Protein AF-A0A7W0TY64-F1 (afdb_monomer_lite)

Secondary structure (DSSP, 8-state):
-EEE-TTSSSEEETTS-B----EEE-TTHHHH--HHHHHHHHHHHHHTT--EEE--SS-TTTTTTS--TTS--SBSTT-TTSB---

Foldseek 3Di:
DWDQAPVRDAIADPVRHGDDQAEDEPACLQAEDDPVRSVVVVVVCVVVVHPYYDYDPAHPPCLQPRGGPVRDRQADRNDPVGGDPD

Sequence (86 aa):
MLRVSDNGRFLVRDDGSPSFFLADTGWTLLHRLNRAETVRYLDDRAAKGFSAIQVMGISEFDGLSVPNALGDLPFHGTDPARPNEA

pLDDT: mean 95.7, std 3.16, range [78.19, 98.69]

Structure (mmCIF, N/CA/C/O backbone):
data_AF-A0A7W0TY64-F1
#
_entry.id   AF-A0A7W0TY64-F1
#
loop_
_atom_site.group_PDB
_atom_site.id
_atom_site.type_symbol
_atom_site.label_atom_id
_atom_site.label_alt_id
_atom_site.label_comp_id
_atom_site.label_asym_id
_atom_site.label_entity_id
_atom_site.label_seq_id
_atom_site.pdbx_PDB_ins_code
_atom_site.Cartn_x
_atom_site.Cartn_y
_atom_site.Cartn_z
_atom_site.occupancy
_atom_site.B_iso_or_equiv
_atom_site.auth_seq_id
_atom_site.auth_comp_id
_atom_site.auth_asym_id
_atom_site.auth_atom_id
_atom_site.pdbx_PDB_model_num
ATOM 1 N N . MET A 1 1 ? -17.632 2.747 2.602 1.00 85.12 1 MET A N 1
ATOM 2 C CA . MET A 1 1 ? -16.529 3.711 2.449 1.00 85.12 1 MET A CA 1
ATOM 3 C C . MET A 1 1 ? -15.858 3.909 3.810 1.00 85.12 1 M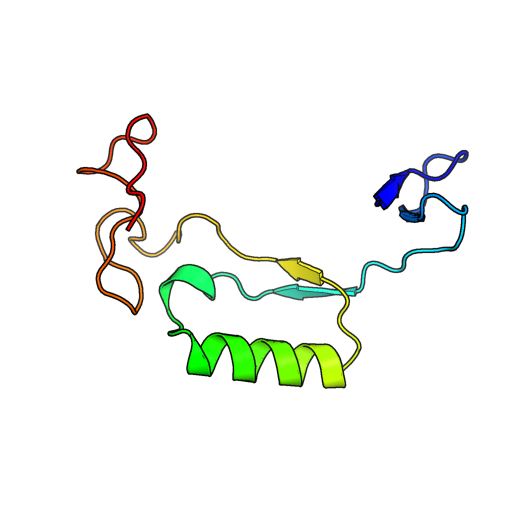ET A C 1
ATOM 5 O O . MET A 1 1 ? -16.373 3.413 4.809 1.00 85.12 1 MET A O 1
ATOM 9 N N . LEU A 1 2 ? -14.674 4.529 3.856 1.00 95.50 2 LEU A N 1
ATOM 10 C CA . LEU A 1 2 ? -14.041 4.972 5.107 1.00 95.50 2 LEU A CA 1
ATOM 11 C C . LEU A 1 2 ? -14.360 6.452 5.320 1.00 95.50 2 LEU A C 1
ATOM 13 O O . LEU A 1 2 ? -14.289 7.229 4.369 1.00 95.50 2 LEU A O 1
ATOM 17 N N . ARG A 1 3 ? -14.674 6.843 6.557 1.00 97.00 3 ARG A N 1
ATOM 18 C CA . ARG A 1 3 ? -14.898 8.241 6.947 1.00 97.00 3 ARG A CA 1
ATOM 19 C C . ARG A 1 3 ? -14.227 8.561 8.279 1.00 97.00 3 ARG A C 1
ATOM 21 O O . ARG A 1 3 ? -13.932 7.665 9.072 1.00 97.00 3 ARG A O 1
ATOM 28 N N . VAL A 1 4 ? -14.035 9.851 8.536 1.00 97.56 4 VAL A N 1
ATOM 29 C CA . VAL A 1 4 ? -13.660 10.351 9.864 1.00 97.56 4 VAL A CA 1
ATOM 30 C C . VAL A 1 4 ? -14.884 10.256 10.785 1.00 97.56 4 VAL A C 1
ATOM 32 O O . VAL A 1 4 ? -16.009 10.536 10.363 1.00 97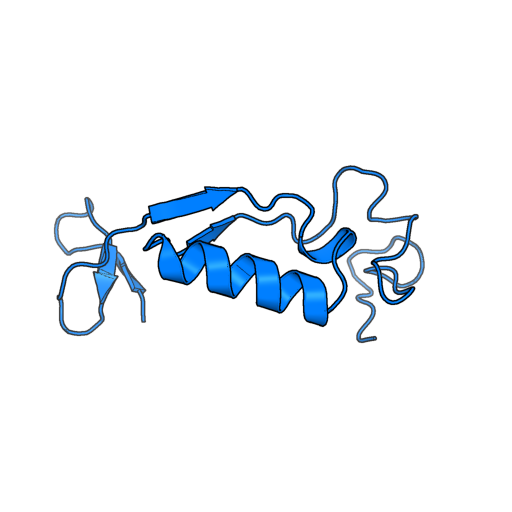.56 4 VAL A O 1
ATOM 35 N N . SER A 1 5 ? -14.684 9.811 12.024 1.00 97.50 5 SER A N 1
ATOM 36 C CA . SER A 1 5 ? -15.729 9.759 13.050 1.00 97.50 5 SER A CA 1
ATOM 37 C C . SER A 1 5 ? -16.242 11.155 13.406 1.00 97.50 5 SER A C 1
ATOM 39 O O . SER A 1 5 ? -15.529 12.144 13.262 1.00 97.50 5 SER A O 1
ATOM 41 N N . ASP A 1 6 ? -17.450 11.241 13.959 1.00 96.50 6 ASP A N 1
ATOM 42 C CA . ASP A 1 6 ? -18.108 12.525 14.260 1.00 96.50 6 ASP A CA 1
ATOM 43 C C . ASP A 1 6 ? -17.320 13.377 15.271 1.00 96.50 6 ASP A C 1
ATOM 45 O O . ASP A 1 6 ? -17.366 14.602 15.247 1.00 96.50 6 ASP A O 1
ATOM 49 N N . ASN A 1 7 ? -16.541 12.729 16.143 1.00 96.75 7 ASN A N 1
ATOM 50 C CA . ASN A 1 7 ? -15.647 13.401 17.087 1.00 96.75 7 ASN A CA 1
ATOM 51 C C . ASN A 1 7 ? -14.268 13.771 16.501 1.00 96.75 7 ASN A C 1
ATOM 53 O O . ASN A 1 7 ? -13.429 14.293 17.234 1.00 96.75 7 ASN A O 1
ATOM 57 N N . GLY A 1 8 ? -14.005 13.471 15.225 1.00 97.44 8 GLY A N 1
ATOM 58 C CA . GLY A 1 8 ? -12.777 13.835 14.516 1.00 97.44 8 GLY A CA 1
ATOM 59 C C . GLY A 1 8 ? -11.526 13.032 14.887 1.00 97.44 8 GLY A C 1
ATOM 60 O O . GLY A 1 8 ? -10.424 13.479 14.583 1.00 97.44 8 GLY A O 1
ATOM 61 N N . ARG A 1 9 ? -11.651 11.895 15.589 1.00 97.06 9 ARG A N 1
ATOM 62 C CA . ARG A 1 9 ? -10.498 11.184 16.189 1.00 97.06 9 ARG A CA 1
ATOM 63 C C . ARG A 1 9 ? -10.220 9.788 15.639 1.00 97.06 9 ARG A C 1
ATOM 65 O O . ARG A 1 9 ? -9.128 9.276 15.862 1.00 97.06 9 ARG A O 1
ATOM 72 N N . PHE A 1 10 ? -11.175 9.167 14.955 1.00 97.81 10 PHE A N 1
ATOM 73 C CA . PHE A 1 10 ? -11.083 7.775 14.516 1.00 97.81 10 PHE A CA 1
ATOM 74 C C . PHE A 1 10 ? -11.539 7.612 13.068 1.00 97.81 10 PHE A C 1
ATOM 76 O O . PHE A 1 10 ? -12.214 8.479 12.511 1.00 97.81 10 PHE A O 1
ATOM 83 N N . LEU A 1 11 ? -11.197 6.468 12.475 1.00 97.94 11 LEU A N 1
ATOM 84 C CA . LEU A 1 11 ? -11.787 6.018 11.221 1.00 97.94 11 LEU A CA 1
ATOM 85 C C . LEU A 1 11 ? -12.955 5.079 11.513 1.00 97.94 11 LEU A C 1
ATOM 87 O O . LEU A 1 11 ? -12.868 4.192 12.366 1.00 97.94 11 LEU A O 1
ATOM 91 N N . VAL A 1 12 ? -14.045 5.269 10.780 1.00 98.06 12 VAL A N 1
ATOM 92 C CA . VAL A 1 12 ? -15.244 4.431 10.856 1.00 98.06 12 VAL A CA 1
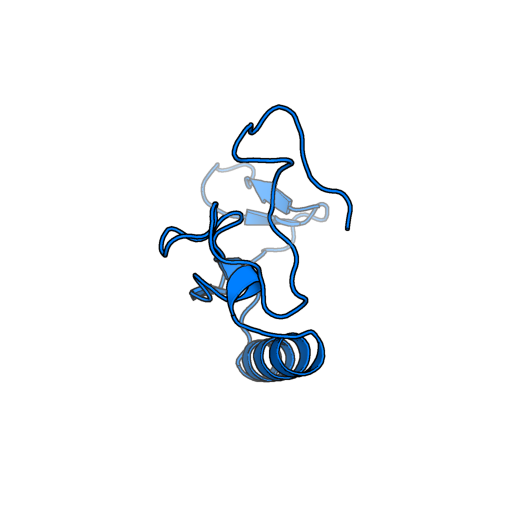ATOM 93 C C . VAL A 1 12 ? -15.734 4.088 9.451 1.00 98.06 12 VAL A C 1
ATOM 95 O O . VAL A 1 12 ? -15.359 4.735 8.467 1.00 98.06 12 VAL A O 1
ATOM 98 N N . ARG A 1 13 ? -16.554 3.044 9.351 1.00 96.75 13 ARG A N 1
ATOM 99 C CA . ARG A 1 13 ? -17.271 2.678 8.124 1.00 96.75 13 ARG A CA 1
ATOM 100 C C . ARG A 1 13 ? -18.552 3.508 7.985 1.00 96.75 13 ARG A C 1
ATOM 102 O O . ARG A 1 13 ? -18.928 4.263 8.887 1.00 96.75 13 ARG A O 1
ATOM 109 N N . ASP A 1 14 ? -19.232 3.369 6.850 1.00 95.56 14 ASP A N 1
ATOM 110 C CA . ASP A 1 14 ? -20.481 4.098 6.572 1.00 95.56 14 ASP A CA 1
ATOM 111 C C . ASP A 1 14 ? -21.568 3.802 7.614 1.00 95.56 14 ASP A C 1
ATOM 113 O O . ASP A 1 14 ? -22.289 4.707 8.022 1.00 95.56 14 ASP A O 1
ATOM 117 N N . ASP A 1 15 ? -21.623 2.565 8.114 1.00 95.31 15 ASP A N 1
ATOM 118 C CA . ASP A 1 15 ? -22.541 2.128 9.174 1.00 95.31 15 ASP A CA 1
ATOM 119 C C . ASP A 1 15 ? -22.140 2.604 10.587 1.00 95.31 15 ASP A C 1
ATOM 121 O O . ASP A 1 15 ? -22.806 2.285 11.569 1.00 95.31 15 ASP A O 1
ATOM 125 N N . GLY A 1 16 ? -21.049 3.367 10.707 1.00 95.38 16 GLY A N 1
ATOM 126 C CA . GLY A 1 16 ? -20.520 3.875 11.972 1.00 95.38 16 GLY A CA 1
ATOM 127 C C . GLY A 1 16 ? -19.672 2.878 12.764 1.00 95.38 16 GLY A C 1
ATOM 128 O O . GLY A 1 16 ? -19.114 3.261 13.793 1.00 95.38 16 GLY A O 1
ATOM 129 N N . SER A 1 17 ? -19.512 1.636 12.298 1.00 96.75 17 SER A N 1
ATOM 130 C CA . SER A 1 17 ? -18.630 0.670 12.955 1.00 96.75 17 SER A CA 1
ATOM 131 C C . SER A 1 17 ? -17.156 1.113 12.894 1.00 96.75 17 SER A C 1
ATOM 133 O O . SER A 1 17 ? -16.724 1.712 11.898 1.00 96.75 17 SER A O 1
ATOM 135 N N . PRO A 1 18 ? -16.347 0.839 13.937 1.00 96.75 18 PRO A N 1
ATOM 136 C CA . PRO A 1 18 ? -14.935 1.206 13.944 1.00 96.75 18 PRO A CA 1
ATOM 137 C C . PRO A 1 18 ? -14.145 0.539 12.815 1.00 96.75 18 PRO A C 1
ATOM 139 O O . PRO A 1 18 ? -14.309 -0.649 12.534 1.00 96.75 18 PRO A O 1
ATOM 142 N N . SER A 1 19 ? -13.220 1.288 12.214 1.00 96.62 19 SER A N 1
ATOM 143 C CA . SER A 1 19 ? -12.209 0.741 11.312 1.00 96.62 19 SER A CA 1
ATOM 144 C C . SER A 1 19 ? -10.824 0.998 11.887 1.00 96.62 19 SER A C 1
ATOM 146 O O . SER A 1 19 ? -10.281 2.095 11.770 1.00 96.62 19 SER A O 1
ATOM 148 N N . PHE A 1 20 ? -10.239 -0.021 12.508 1.00 95.56 20 PHE A N 1
ATOM 149 C CA . PHE A 1 20 ? -8.870 0.064 12.998 1.00 95.56 20 PHE A CA 1
ATOM 150 C C . PHE A 1 20 ? -7.889 0.012 11.822 1.00 95.56 20 PHE A C 1
ATOM 152 O O . PHE A 1 20 ? -7.966 -0.891 10.994 1.00 95.56 20 PHE A O 1
ATOM 159 N N . PHE A 1 21 ? -6.995 0.996 11.732 1.00 95.56 21 PHE A N 1
ATOM 160 C CA . PHE A 1 21 ? -6.002 1.092 10.664 1.00 95.56 21 PHE A CA 1
ATOM 161 C C . PHE A 1 21 ? -4.692 0.447 11.120 1.00 95.56 21 PHE A C 1
ATOM 163 O O . PHE A 1 21 ? -3.843 1.110 11.713 1.00 95.56 21 PHE A O 1
ATOM 170 N N . LEU A 1 22 ? -4.540 -0.852 10.862 1.00 97.62 22 LEU A N 1
ATOM 171 C CA . LEU A 1 22 ? -3.286 -1.568 11.085 1.00 97.62 22 LEU A CA 1
ATOM 172 C C . LEU A 1 22 ? -2.553 -1.719 9.752 1.00 97.62 22 LEU A C 1
ATOM 174 O O . LEU A 1 22 ? -2.964 -2.518 8.909 1.00 97.62 22 LEU A O 1
ATOM 178 N N . ALA A 1 23 ? -1.489 -0.940 9.558 1.00 98.06 23 ALA A N 1
ATOM 179 C CA . ALA A 1 23 ? -0.744 -0.903 8.303 1.00 98.06 23 ALA A CA 1
ATOM 180 C C . ALA A 1 23 ? 0.614 -1.607 8.380 1.00 98.06 23 ALA A C 1
ATOM 182 O O . ALA A 1 23 ? 1.313 -1.476 9.383 1.00 98.06 23 ALA A O 1
ATOM 183 N N . ASP A 1 24 ? 0.983 -2.300 7.299 1.00 98.44 24 ASP A N 1
ATOM 184 C CA . ASP A 1 24 ? 2.375 -2.669 7.011 1.00 98.44 24 ASP A CA 1
ATOM 185 C C . ASP A 1 24 ? 2.976 -1.723 5.960 1.00 98.44 24 ASP A C 1
ATOM 187 O O . ASP A 1 24 ? 2.253 -1.078 5.191 1.00 98.44 24 ASP A O 1
ATOM 191 N N . THR A 1 25 ? 4.304 -1.676 5.901 1.00 97.50 25 THR A N 1
ATOM 192 C CA . THR A 1 25 ? 5.061 -0.796 5.009 1.00 97.50 25 THR A CA 1
ATOM 193 C C . THR A 1 25 ? 5.716 -1.596 3.882 1.00 97.50 25 THR A C 1
ATOM 195 O O . THR A 1 25 ? 6.844 -2.071 3.996 1.00 97.50 25 THR A O 1
ATOM 198 N N . GLY A 1 26 ? 5.016 -1.715 2.755 1.00 96.50 26 GLY A N 1
ATOM 199 C CA . GLY A 1 26 ? 5.477 -2.377 1.533 1.00 96.50 26 GLY A CA 1
ATOM 200 C C . GLY A 1 26 ? 6.007 -1.385 0.498 1.00 96.50 26 GLY A C 1
ATOM 201 O O . GLY A 1 26 ? 5.548 -1.397 -0.641 1.00 96.50 26 GLY A O 1
ATOM 202 N N . TRP A 1 27 ? 6.945 -0.508 0.879 1.00 96.56 27 TRP A N 1
ATOM 203 C CA . TRP A 1 27 ? 7.365 0.663 0.091 1.00 96.56 27 TRP A CA 1
ATOM 204 C C . TRP A 1 27 ? 7.525 0.411 -1.415 1.00 96.56 27 TRP A C 1
ATOM 206 O O . TRP A 1 27 ? 6.956 1.136 -2.226 1.00 96.56 27 TRP A O 1
ATOM 216 N N . THR A 1 28 ? 8.267 -0.622 -1.805 1.00 95.31 28 THR A N 1
ATOM 217 C CA . THR A 1 28 ? 8.600 -0.914 -3.209 1.00 95.31 28 THR A CA 1
ATOM 218 C C . THR A 1 28 ? 7.757 -2.035 -3.822 1.00 95.31 28 THR A C 1
ATOM 220 O O . THR A 1 28 ? 8.100 -2.530 -4.894 1.00 95.31 28 THR A O 1
ATOM 223 N N . LEU A 1 29 ? 6.651 -2.433 -3.180 1.00 96.75 29 LEU A N 1
ATOM 224 C CA . LEU A 1 29 ? 5.816 -3.568 -3.591 1.00 96.75 29 LEU A CA 1
ATOM 225 C C . LEU A 1 29 ? 5.404 -3.492 -5.065 1.00 96.75 29 LEU A C 1
ATOM 227 O O . LEU A 1 29 ? 5.554 -4.477 -5.779 1.00 96.75 29 LEU A O 1
ATOM 231 N N . LEU A 1 30 ? 4.942 -2.323 -5.523 1.00 94.44 30 LEU A N 1
ATOM 232 C CA . LEU A 1 30 ? 4.488 -2.115 -6.905 1.00 94.44 30 LEU A CA 1
ATOM 233 C C . LEU A 1 30 ? 5.632 -2.106 -7.932 1.00 94.44 30 LEU A C 1
ATOM 235 O O . LEU A 1 30 ? 5.402 -2.327 -9.115 1.00 94.44 30 LEU A O 1
ATOM 239 N N . HIS A 1 31 ? 6.865 -1.845 -7.492 1.00 96.00 31 HIS A N 1
ATOM 240 C CA . HIS A 1 31 ? 8.035 -1.761 -8.369 1.00 96.00 31 HIS A CA 1
ATOM 241 C C . HIS A 1 31 ? 8.780 -3.091 -8.469 1.00 96.00 31 HIS A C 1
ATOM 243 O O . HIS A 1 31 ? 9.267 -3.449 -9.535 1.00 96.00 31 HIS A O 1
ATOM 249 N N . ARG A 1 32 ? 8.878 -3.833 -7.362 1.00 95.94 32 ARG A N 1
ATOM 250 C CA . ARG A 1 32 ? 9.790 -4.980 -7.241 1.00 95.94 32 ARG A CA 1
ATOM 251 C C . ARG A 1 32 ? 9.121 -6.335 -7.374 1.00 95.94 32 ARG A C 1
ATOM 253 O O . ARG A 1 32 ? 9.809 -7.280 -7.740 1.00 95.94 32 ARG A O 1
ATOM 260 N N . LEU A 1 33 ? 7.838 -6.446 -7.039 1.00 97.38 33 LEU A N 1
ATOM 261 C CA . LEU A 1 33 ? 7.152 -7.733 -7.026 1.00 97.38 33 LEU A CA 1
ATOM 262 C C . LEU A 1 33 ? 6.348 -7.933 -8.306 1.00 97.38 33 LEU A C 1
ATOM 264 O O . LEU A 1 33 ? 5.657 -7.028 -8.769 1.00 97.38 33 LEU A O 1
ATOM 268 N 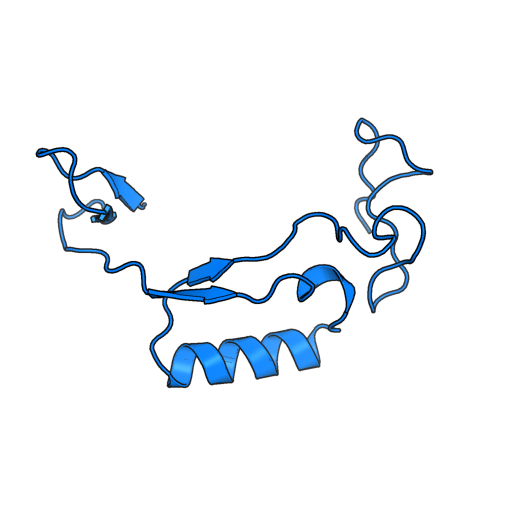N . ASN A 1 34 ? 6.396 -9.148 -8.847 1.00 96.56 34 ASN A N 1
ATOM 269 C CA . ASN A 1 34 ? 5.420 -9.579 -9.843 1.00 96.56 34 ASN A CA 1
ATOM 270 C C . ASN A 1 34 ? 4.092 -9.976 -9.171 1.00 96.56 34 ASN A C 1
ATOM 272 O O . ASN A 1 34 ? 3.997 -10.121 -7.951 1.00 96.56 34 ASN A O 1
ATOM 276 N N . ARG A 1 35 ? 3.056 -10.241 -9.977 1.00 95.75 35 ARG A N 1
ATOM 277 C CA . ARG A 1 35 ? 1.707 -10.557 -9.478 1.00 95.75 35 ARG A CA 1
ATOM 278 C C . ARG A 1 35 ? 1.669 -11.707 -8.463 1.00 95.75 35 ARG A C 1
ATOM 280 O O . ARG A 1 35 ? 0.942 -11.617 -7.477 1.00 95.75 35 ARG A O 1
ATOM 287 N N . ALA A 1 36 ? 2.403 -12.795 -8.699 1.00 98.00 36 ALA A N 1
ATOM 288 C CA . ALA A 1 36 ? 2.379 -13.959 -7.811 1.00 98.00 36 ALA A CA 1
ATOM 289 C C . ALA A 1 36 ? 3.050 -13.659 -6.461 1.00 98.00 36 ALA A C 1
ATOM 291 O O . ALA A 1 36 ? 2.596 -14.123 -5.416 1.00 98.00 36 ALA A O 1
ATOM 292 N N . GLU A 1 37 ? 4.113 -12.860 -6.476 1.00 98.31 37 GLU A N 1
ATOM 293 C CA . GLU A 1 37 ? 4.799 -12.397 -5.271 1.00 98.31 37 GLU A CA 1
ATOM 294 C C . GLU A 1 37 ? 3.962 -11.385 -4.491 1.00 98.31 37 GLU A C 1
ATOM 296 O O . GLU A 1 37 ? 3.882 -11.491 -3.269 1.00 98.31 37 GLU A O 1
ATOM 301 N N . THR A 1 38 ? 3.282 -10.464 -5.181 1.00 97.75 38 THR A N 1
ATOM 302 C CA . THR A 1 38 ? 2.338 -9.529 -4.561 1.00 97.75 38 THR A CA 1
ATOM 303 C C . THR A 1 38 ? 1.224 -10.273 -3.838 1.00 97.75 38 THR A C 1
ATOM 305 O O . THR A 1 38 ? 0.969 -9.982 -2.674 1.00 97.75 38 THR A O 1
ATOM 308 N N . VAL A 1 39 ? 0.593 -11.262 -4.484 1.00 98.38 39 VAL A N 1
ATOM 309 C CA . VAL A 1 39 ? -0.456 -12.078 -3.846 1.00 98.38 39 VAL A CA 1
ATOM 310 C C . VAL A 1 39 ? 0.094 -12.781 -2.609 1.00 98.38 39 VAL A C 1
ATOM 312 O O . VAL A 1 39 ? -0.480 -12.650 -1.534 1.00 98.38 39 VAL A O 1
ATOM 315 N N . ARG A 1 40 ? 1.260 -13.429 -2.717 1.00 98.56 40 ARG A N 1
ATOM 316 C CA . ARG A 1 40 ? 1.897 -14.103 -1.577 1.00 98.56 40 ARG A CA 1
ATOM 317 C C . ARG A 1 40 ? 2.174 -13.154 -0.410 1.00 98.56 40 ARG A C 1
ATOM 319 O O . ARG A 1 40 ? 1.961 -13.529 0.740 1.00 98.56 40 ARG A O 1
ATOM 326 N N . TYR A 1 41 ? 2.668 -11.947 -0.690 1.00 98.50 41 TYR A N 1
ATOM 327 C CA . TYR A 1 41 ? 2.884 -10.929 0.335 1.00 98.50 41 TYR A CA 1
ATOM 328 C C . TYR A 1 41 ? 1.556 -10.539 0.996 1.00 98.50 41 TYR A C 1
ATOM 330 O O . TYR A 1 41 ? 1.456 -10.593 2.219 1.00 98.50 41 TYR A O 1
ATOM 338 N N . LEU A 1 42 ? 0.532 -10.202 0.206 1.00 98.50 42 LEU A N 1
ATOM 339 C CA . LEU A 1 42 ? -0.767 -9.760 0.718 1.00 98.50 42 LEU A CA 1
ATOM 340 C C . LEU A 1 42 ? -1.484 -10.849 1.529 1.00 98.50 42 LEU A C 1
ATOM 342 O O . LEU A 1 42 ? -2.052 -10.527 2.570 1.00 98.50 42 LEU A O 1
ATOM 346 N N . ASP A 1 43 ? -1.402 -12.116 1.119 1.00 98.69 43 ASP A N 1
ATOM 347 C CA . ASP A 1 43 ? -1.965 -13.250 1.863 1.00 98.69 43 ASP A CA 1
ATOM 348 C C . ASP A 1 43 ? -1.316 -13.390 3.246 1.00 98.69 43 ASP A C 1
ATOM 350 O O . ASP A 1 43 ? -2.000 -13.551 4.257 1.00 98.69 43 ASP A O 1
ATOM 354 N N . ASP A 1 44 ? 0.011 -13.265 3.319 1.00 98.69 44 ASP A N 1
ATOM 355 C CA . ASP A 1 44 ? 0.731 -13.295 4.590 1.00 98.69 44 ASP A CA 1
ATOM 356 C C . ASP A 1 44 ? 0.372 -12.088 5.482 1.00 98.69 44 ASP A C 1
ATOM 358 O O . ASP A 1 44 ? 0.205 -12.241 6.695 1.00 98.69 44 ASP A O 1
ATOM 362 N N . ARG A 1 45 ? 0.201 -10.891 4.903 1.00 98.62 45 ARG A N 1
ATOM 363 C CA . ARG A 1 45 ? -0.243 -9.705 5.655 1.00 98.62 45 ARG A CA 1
ATOM 364 C C . ARG A 1 45 ? -1.667 -9.857 6.180 1.00 98.62 45 ARG A C 1
ATOM 366 O O . ARG A 1 45 ? -1.921 -9.534 7.342 1.00 98.62 45 ARG A O 1
ATOM 373 N N . ALA A 1 46 ? -2.566 -10.399 5.365 1.00 98.38 46 ALA A N 1
ATOM 374 C CA . ALA A 1 46 ? -3.937 -10.690 5.760 1.00 98.38 46 ALA A CA 1
ATOM 375 C C . ALA A 1 46 ? -3.983 -11.725 6.895 1.00 98.38 46 ALA A C 1
ATOM 377 O O . ALA A 1 46 ? -4.681 -11.512 7.886 1.00 98.38 46 ALA A O 1
ATOM 378 N N . ALA A 1 47 ? -3.174 -12.790 6.819 1.00 98.62 47 ALA A N 1
ATOM 379 C CA . ALA A 1 47 ? -3.061 -13.797 7.877 1.00 98.62 47 ALA A CA 1
ATOM 380 C C . ALA A 1 47 ? -2.556 -13.221 9.217 1.00 98.62 47 ALA A C 1
ATOM 382 O O . ALA A 1 47 ? -2.861 -13.760 10.279 1.00 98.62 47 ALA A O 1
ATOM 383 N N . LYS A 1 48 ? -1.815 -12.107 9.178 1.00 98.38 48 LYS A N 1
ATOM 384 C CA . LYS A 1 48 ? -1.329 -11.365 10.356 1.00 98.38 48 LYS A CA 1
ATOM 385 C C . LYS A 1 48 ? -2.292 -10.278 10.845 1.00 98.38 48 LYS A C 1
ATOM 387 O O . LYS A 1 48 ? -2.007 -9.630 11.848 1.00 98.38 48 LYS A O 1
ATOM 392 N N . GLY A 1 49 ? -3.422 -10.078 10.166 1.00 97.94 49 GLY A N 1
ATOM 393 C CA . GLY A 1 49 ? -4.455 -9.117 10.556 1.00 97.94 49 GLY A CA 1
ATOM 394 C C . GLY A 1 49 ? -4.204 -7.674 10.113 1.00 97.94 49 GLY A C 1
ATOM 395 O O . GLY A 1 49 ? -4.918 -6.780 10.567 1.00 97.94 49 GLY A O 1
ATOM 396 N N . PHE A 1 50 ? -3.229 -7.421 9.234 1.00 98.50 50 PHE A N 1
ATOM 397 C CA . PHE A 1 50 ? -3.068 -6.094 8.635 1.00 98.50 50 PHE A CA 1
ATOM 398 C C . PHE A 1 50 ? -4.293 -5.741 7.785 1.00 98.50 50 PHE A C 1
ATOM 400 O O . PHE A 1 50 ? -4.808 -6.564 7.029 1.00 98.50 50 PHE A O 1
ATOM 407 N N . SER A 1 51 ? -4.749 -4.496 7.900 1.00 96.19 51 SER A N 1
ATOM 408 C CA . SER A 1 51 ? -5.936 -3.973 7.214 1.00 96.19 51 SER A CA 1
ATOM 409 C C . SER A 1 51 ? -5.601 -2.922 6.154 1.00 96.19 51 SER A C 1
ATOM 411 O O . SER A 1 51 ? -6.497 -2.438 5.464 1.00 96.19 51 SER A O 1
ATOM 413 N N . ALA A 1 52 ? -4.333 -2.521 6.058 1.00 97.38 52 ALA A N 1
ATOM 414 C CA . ALA A 1 52 ? -3.830 -1.555 5.094 1.00 97.38 52 ALA A CA 1
ATOM 415 C C . ALA A 1 52 ? -2.368 -1.862 4.746 1.00 97.38 52 ALA A C 1
ATOM 417 O O . ALA A 1 52 ? -1.636 -2.414 5.564 1.00 97.38 52 ALA A O 1
ATOM 418 N N . ILE A 1 53 ? -1.936 -1.473 3.547 1.00 98.19 53 ILE A N 1
ATOM 419 C CA . ILE A 1 53 ? -0.535 -1.542 3.121 1.00 98.19 53 ILE A CA 1
ATOM 420 C C . ILE A 1 53 ? -0.150 -0.172 2.579 1.00 98.19 53 ILE A C 1
ATOM 422 O O . ILE A 1 53 ? -0.823 0.362 1.697 1.00 98.19 53 ILE A O 1
ATOM 426 N N . GLN A 1 54 ? 0.926 0.398 3.108 1.00 98.06 54 GLN A N 1
ATOM 427 C CA . GLN A 1 54 ? 1.525 1.616 2.577 1.00 98.06 54 GLN A CA 1
ATOM 428 C C . GLN A 1 54 ? 2.536 1.241 1.494 1.00 98.06 54 GLN A C 1
ATOM 430 O O . GLN A 1 54 ? 3.422 0.418 1.724 1.00 98.06 54 GLN A O 1
ATOM 435 N N . VAL A 1 55 ? 2.396 1.840 0.314 1.00 97.00 55 VAL A N 1
ATOM 436 C CA . VAL A 1 55 ? 3.262 1.607 -0.849 1.00 97.00 55 VAL A CA 1
ATOM 437 C C . VAL A 1 55 ? 3.637 2.940 -1.487 1.00 97.00 55 VAL A C 1
ATOM 439 O O . VAL A 1 55 ? 2.898 3.919 -1.368 1.00 97.00 55 VAL A O 1
ATOM 442 N N . MET A 1 56 ? 4.759 2.978 -2.200 1.00 95.62 56 MET A N 1
ATOM 443 C CA . MET A 1 56 ? 5.051 4.073 -3.116 1.00 95.62 56 MET A CA 1
ATOM 444 C C . MET A 1 56 ? 4.327 3.828 -4.439 1.00 95.62 56 MET A C 1
ATOM 446 O O . MET A 1 56 ? 4.494 2.769 -5.043 1.00 95.62 56 MET A O 1
ATOM 450 N N . GLY A 1 57 ? 3.555 4.812 -4.908 1.00 92.25 57 GLY A N 1
ATOM 451 C CA . GLY A 1 57 ? 2.964 4.765 -6.252 1.00 92.25 57 GLY A CA 1
ATOM 452 C C . GLY A 1 57 ? 4.027 4.791 -7.355 1.00 92.25 57 GLY A C 1
ATOM 453 O O . GLY A 1 57 ? 3.888 4.117 -8.366 1.00 92.25 57 GLY A O 1
ATOM 454 N N . ILE A 1 58 ? 5.120 5.522 -7.122 1.00 93.31 58 ILE A N 1
ATOM 455 C CA . ILE A 1 58 ? 6.324 5.551 -7.960 1.00 93.31 58 ILE A CA 1
ATOM 456 C C . ILE A 1 58 ? 7.510 5.363 -7.025 1.00 93.31 58 ILE A C 1
ATOM 458 O O . ILE A 1 58 ? 7.607 6.063 -6.018 1.00 93.31 58 ILE A O 1
ATOM 462 N N . SER A 1 59 ? 8.397 4.416 -7.328 1.00 91.62 59 SER A N 1
ATOM 463 C CA . SER A 1 59 ? 9.517 4.117 -6.436 1.00 91.62 59 SER A CA 1
ATOM 464 C C . SER A 1 59 ? 10.535 5.257 -6.377 1.00 91.62 59 SER A C 1
ATOM 466 O O . SER A 1 59 ? 10.955 5.770 -7.412 1.00 91.62 59 SER A O 1
ATOM 468 N N . GLU A 1 60 ? 11.003 5.580 -5.170 1.00 89.62 60 GLU A N 1
ATOM 469 C CA . GLU A 1 60 ? 12.163 6.458 -4.961 1.00 89.62 60 GLU A CA 1
ATOM 470 C C . GLU A 1 60 ? 13.473 5.863 -5.517 1.00 89.62 60 GLU A C 1
ATOM 472 O O . GLU A 1 60 ? 14.415 6.597 -5.802 1.00 89.62 60 GLU A O 1
ATOM 477 N N . PHE A 1 61 ? 13.527 4.540 -5.712 1.00 88.44 61 PHE A N 1
ATOM 478 C CA . PHE A 1 61 ? 14.698 3.823 -6.218 1.00 88.44 61 PHE A CA 1
ATOM 479 C C . PHE A 1 61 ? 14.635 3.697 -7.739 1.00 88.44 61 PHE A C 1
ATOM 481 O O . PHE A 1 61 ? 14.320 2.628 -8.267 1.00 88.44 61 PHE A O 1
ATOM 488 N N . ASP A 1 62 ? 14.907 4.808 -8.423 1.00 90.94 62 ASP A N 1
ATOM 489 C CA . ASP A 1 62 ? 14.917 4.908 -9.887 1.00 90.94 62 ASP A CA 1
ATOM 490 C C . ASP A 1 62 ? 13.579 4.524 -10.546 1.00 90.94 62 ASP A C 1
ATOM 492 O O . ASP A 1 62 ? 13.543 4.116 -11.703 1.00 90.94 62 ASP A O 1
ATOM 496 N N . GLY A 1 63 ? 12.443 4.679 -9.856 1.00 91.56 63 GLY A N 1
ATOM 497 C CA . GLY A 1 63 ? 11.131 4.249 -10.361 1.00 91.56 63 GLY A CA 1
ATOM 498 C C . GLY A 1 63 ? 10.649 4.958 -11.633 1.00 91.56 63 GLY A C 1
ATOM 499 O O . GLY A 1 63 ? 9.664 4.530 -12.222 1.00 91.56 63 GLY A O 1
ATOM 500 N N . LEU A 1 64 ? 11.325 6.029 -12.063 1.00 95.06 64 LEU A N 1
ATOM 501 C CA . LEU A 1 64 ? 11.061 6.727 -13.327 1.00 95.06 64 LEU A CA 1
ATOM 502 C C . LEU A 1 64 ? 11.858 6.169 -14.516 1.00 95.06 64 LEU A C 1
ATOM 504 O O . LEU A 1 64 ? 11.511 6.458 -15.656 1.00 95.06 64 LEU A O 1
ATOM 508 N N . SER A 1 65 ? 12.934 5.422 -14.269 1.00 94.81 65 SER A N 1
ATOM 509 C CA . SER A 1 65 ? 13.877 4.964 -15.302 1.00 94.81 65 SER A CA 1
ATOM 510 C C . SER A 1 65 ? 14.128 3.457 -15.270 1.00 94.81 65 SER A C 1
ATOM 512 O O . SER A 1 65 ? 14.518 2.883 -16.287 1.00 94.81 65 SER A O 1
ATOM 514 N N . VAL A 1 66 ? 13.875 2.803 -14.136 1.00 95.25 66 VAL A N 1
ATOM 515 C CA . VAL A 1 66 ? 13.924 1.353 -13.965 1.00 95.25 66 VAL A CA 1
ATOM 516 C C . VAL A 1 66 ? 12.496 0.813 -13.991 1.00 95.25 66 VAL A C 1
ATOM 518 O O . VAL A 1 66 ? 11.700 1.187 -13.124 1.00 95.25 66 VAL A O 1
ATOM 521 N N . PRO A 1 67 ? 12.162 -0.080 -14.938 1.00 95.31 67 PRO A N 1
ATOM 522 C CA . PR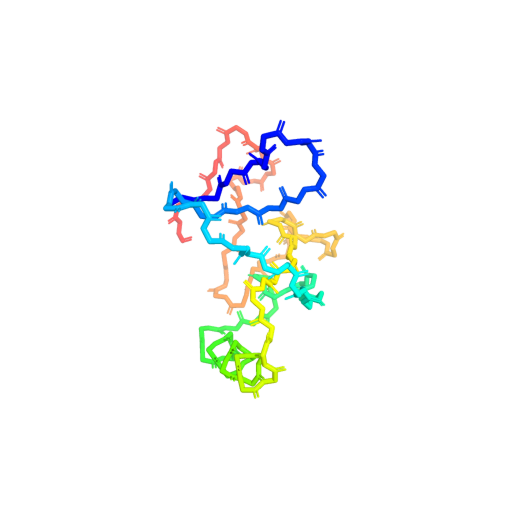O A 1 67 ? 10.825 -0.645 -15.025 1.00 95.31 67 PRO A CA 1
ATOM 523 C C . PRO A 1 67 ? 10.423 -1.462 -13.794 1.00 95.31 67 PRO A C 1
ATOM 525 O O . PRO A 1 67 ? 11.275 -1.946 -13.043 1.00 95.31 67 PRO A O 1
ATOM 528 N N . ASN A 1 68 ? 9.116 -1.636 -13.605 1.00 95.44 68 ASN A N 1
ATOM 529 C CA . ASN A 1 68 ? 8.576 -2.575 -12.626 1.00 95.44 68 ASN A CA 1
ATOM 530 C C . ASN A 1 68 ? 8.933 -4.036 -12.994 1.00 95.44 68 ASN A C 1
ATOM 532 O O . ASN A 1 68 ? 9.529 -4.320 -14.036 1.00 95.44 68 ASN A O 1
ATOM 536 N N . ALA A 1 69 ? 8.523 -4.994 -12.160 1.00 95.94 69 ALA A N 1
ATOM 537 C CA . ALA A 1 69 ? 8.771 -6.421 -12.393 1.00 95.94 69 ALA A CA 1
ATOM 538 C C . ALA A 1 69 ? 8.152 -6.993 -13.691 1.00 95.94 69 ALA A C 1
ATOM 540 O O . ALA A 1 69 ? 8.491 -8.113 -14.073 1.00 95.94 69 ALA A O 1
ATOM 541 N N . LEU A 1 70 ? 7.247 -6.261 -14.348 1.00 93.69 70 LEU A N 1
ATOM 542 C CA . LEU A 1 70 ? 6.627 -6.629 -15.625 1.00 93.69 70 LEU A CA 1
ATOM 543 C C . LEU A 1 70 ? 7.318 -5.980 -16.836 1.00 93.69 70 LEU A C 1
ATOM 545 O O . LEU A 1 70 ? 7.064 -6.390 -17.965 1.00 93.69 70 LEU A O 1
ATOM 549 N N . GLY A 1 71 ? 8.252 -5.052 -16.610 1.00 95.50 71 GLY A N 1
ATOM 550 C CA . GLY A 1 71 ? 8.964 -4.340 -17.670 1.00 95.50 71 GLY A CA 1
ATOM 551 C C . GLY A 1 71 ? 8.387 -2.965 -18.006 1.00 95.50 71 GLY A C 1
ATOM 552 O O . GLY A 1 71 ? 8.872 -2.337 -18.948 1.00 95.50 71 GLY A O 1
ATOM 553 N N . ASP A 1 72 ? 7.438 -2.455 -17.215 1.00 95.44 72 ASP A N 1
ATOM 554 C CA . ASP A 1 72 ? 6.751 -1.192 -17.492 1.00 95.44 72 ASP A CA 1
ATOM 555 C C . ASP A 1 72 ? 7.329 -0.014 -16.701 1.00 95.44 72 ASP A C 1
ATOM 557 O O . ASP A 1 72 ? 7.618 -0.110 -15.504 1.00 95.44 72 ASP A O 1
ATOM 561 N N . LEU A 1 73 ? 7.474 1.130 -17.373 1.00 96.19 73 LEU A N 1
ATOM 562 C CA . LEU A 1 73 ? 7.734 2.427 -16.741 1.00 96.19 73 LEU A CA 1
ATOM 563 C C . LEU A 1 73 ? 6.407 3.119 -16.403 1.00 96.19 73 LEU A C 1
ATOM 565 O O . LEU A 1 73 ? 5.440 2.936 -17.142 1.00 96.19 73 LEU A O 1
ATOM 569 N N . PRO A 1 74 ? 6.346 3.961 -15.353 1.00 95.56 74 PRO A N 1
ATOM 570 C CA . PRO A 1 74 ? 5.098 4.609 -14.935 1.00 95.56 74 PRO A CA 1
ATOM 571 C C . PRO A 1 74 ? 4.594 5.669 -15.927 1.00 95.56 74 PRO A C 1
ATOM 573 O O . PRO A 1 74 ? 3.408 5.995 -15.941 1.00 95.56 74 PRO A O 1
ATOM 576 N N . PHE A 1 75 ? 5.488 6.219 -16.753 1.00 96.62 75 PHE A N 1
ATOM 577 C CA . PHE A 1 75 ? 5.199 7.311 -17.677 1.00 96.62 75 PHE A CA 1
ATOM 578 C C . PHE A 1 75 ? 5.858 7.083 -19.032 1.00 96.62 75 PHE A C 1
ATOM 580 O O . PHE A 1 75 ? 6.882 6.408 -19.147 1.00 96.62 75 PHE A O 1
ATOM 587 N N . HIS A 1 76 ? 5.320 7.725 -20.067 1.00 95.69 76 HIS A N 1
ATOM 588 C CA . HIS A 1 76 ? 6.021 7.844 -21.339 1.00 95.69 76 HIS A CA 1
ATOM 589 C C . HIS A 1 76 ? 7.203 8.815 -21.198 1.00 95.69 76 HIS A C 1
ATOM 591 O O . HIS A 1 76 ? 7.026 10.033 -21.119 1.00 95.69 76 HIS A O 1
ATOM 597 N N . GLY A 1 77 ? 8.420 8.266 -21.173 1.00 90.88 77 GLY A N 1
ATOM 598 C CA . GLY A 1 77 ? 9.620 9.015 -20.803 1.00 90.88 77 GLY A CA 1
ATOM 599 C C . GLY A 1 77 ? 9.665 9.199 -19.288 1.00 90.88 77 GLY A C 1
ATOM 600 O O . GLY A 1 77 ? 9.714 8.221 -18.555 1.00 90.88 77 GLY A O 1
ATOM 601 N N . THR A 1 78 ? 9.619 10.445 -18.818 1.00 90.69 78 THR A N 1
ATOM 602 C CA . THR A 1 78 ? 9.547 10.789 -17.385 1.00 90.69 78 THR A CA 1
ATOM 603 C C . THR A 1 78 ? 8.502 11.877 -17.115 1.00 90.69 78 THR A C 1
ATOM 605 O O . THR A 1 78 ? 8.614 12.614 -16.137 1.00 90.69 78 THR A O 1
ATOM 608 N N . ASP A 1 79 ? 7.532 12.042 -18.021 1.00 94.75 79 ASP A N 1
ATOM 609 C CA . ASP A 1 79 ? 6.523 13.101 -17.958 1.00 94.75 79 ASP A CA 1
ATOM 610 C C . ASP A 1 79 ? 5.295 12.645 -17.146 1.00 94.75 79 ASP A C 1
ATOM 612 O O . ASP A 1 79 ? 4.521 11.815 -17.632 1.00 94.75 79 ASP A O 1
ATOM 616 N N . PRO A 1 80 ? 5.063 13.190 -15.937 1.00 93.25 80 PRO A N 1
ATOM 617 C CA . PRO A 1 80 ? 3.943 12.782 -15.096 1.00 93.25 80 PRO A CA 1
ATOM 618 C C . PRO A 1 80 ? 2.567 13.140 -15.678 1.00 93.25 80 PRO A C 1
ATOM 620 O O . PRO A 1 80 ? 1.562 12.598 -15.223 1.00 93.25 80 PRO A O 1
ATOM 623 N N . ALA A 1 81 ? 2.493 14.018 -16.687 1.00 96.88 81 ALA A N 1
ATOM 624 C CA . ALA A 1 81 ? 1.252 14.304 -17.409 1.00 96.88 81 ALA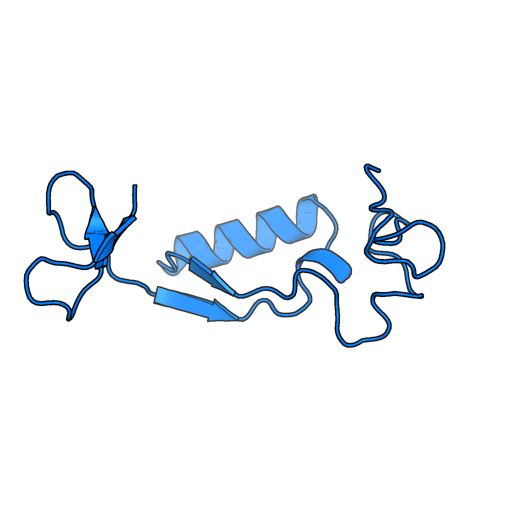 A CA 1
ATOM 625 C C . ALA A 1 81 ? 0.903 13.223 -18.451 1.00 96.88 81 ALA A C 1
ATOM 627 O O . ALA A 1 81 ? -0.152 13.293 -19.083 1.00 96.88 81 ALA A O 1
ATOM 628 N N . ARG A 1 82 ? 1.783 12.231 -18.648 1.00 96.56 82 ARG A N 1
ATOM 629 C CA . ARG A 1 82 ? 1.650 11.166 -19.648 1.00 96.56 82 ARG A CA 1
ATOM 630 C C . ARG A 1 82 ? 1.824 9.780 -19.006 1.00 96.56 82 ARG A C 1
ATOM 632 O O . ARG A 1 82 ? 2.855 9.139 -19.238 1.00 96.56 82 ARG A O 1
ATOM 639 N N . PRO A 1 83 ? 0.847 9.318 -18.200 1.00 95.81 83 PRO A N 1
ATOM 640 C CA . PRO A 1 83 ? 0.861 7.979 -17.607 1.00 95.81 83 PRO A CA 1
ATOM 641 C C . PRO A 1 83 ? 0.951 6.894 -18.676 1.00 95.81 83 PRO A C 1
ATOM 643 O O . PRO A 1 83 ? 0.393 7.032 -19.764 1.00 95.81 83 PRO A O 1
ATOM 646 N N . ASN A 1 84 ? 1.671 5.827 -18.349 1.00 94.44 84 ASN A N 1
ATOM 647 C CA . ASN A 1 84 ? 1.651 4.589 -19.112 1.00 94.44 84 ASN A CA 1
ATOM 648 C C . ASN A 1 84 ? 0.516 3.698 -18.576 1.00 94.44 84 ASN A C 1
ATOM 650 O O . ASN A 1 84 ? 0.450 3.463 -17.372 1.00 94.44 84 ASN A O 1
ATOM 654 N N . GLU A 1 85 ? -0.379 3.239 -19.454 1.00 90.94 85 GLU A N 1
ATOM 655 C CA . GLU A 1 85 ? -1.524 2.380 -19.092 1.00 90.94 85 GLU A CA 1
ATOM 656 C C . GLU A 1 85 ? -1.205 0.875 -19.139 1.00 90.94 85 GLU A C 1
ATOM 658 O O . GLU A 1 85 ? -2.089 0.068 -18.844 1.00 90.94 85 GLU A O 1
ATOM 663 N N . ALA A 1 86 ? 0.018 0.513 -19.550 1.00 78.19 86 ALA A N 1
ATOM 664 C CA . ALA A 1 86 ? 0.495 -0.870 -19.583 1.00 78.19 86 ALA A CA 1
ATOM 665 C C . ALA A 1 86 ? 0.498 -1.530 -18.192 1.00 78.19 86 ALA A C 1
ATOM 667 O O . ALA A 1 86 ? 0.873 -0.850 -17.206 1.00 78.19 86 ALA A O 1
#

Radius of gyration: 16.61 Å; chains: 1; bounding box: 38×28×38 Å